Protein AF-A0ABD3V996-F1 (afdb_monomer_lite)

Radius of gyration: 15.32 Å; chains: 1; bounding box: 27×34×38 Å

pLDDT: mean 85.37, std 15.15, range [46.38, 98.19]

InterPro domains:
  IPR046906 Mab-21-like, HhH/H2TH-like domain [PF20266] (15-75)

Organism: Sinanodonta woodiana (NCBI:txid1069815)

Structure (mmCIF, N/CA/C/O backbone):
data_AF-A0ABD3V996-F1
#
_entry.id   AF-A0ABD3V996-F1
#
loop_
_atom_site.group_PDB
_atom_site.id
_atom_site.type_symbol
_atom_site.label_atom_id
_atom_site.label_alt_id
_atom_site.label_comp_id
_atom_site.label_asym_id
_atom_site.label_entity_id
_atom_site.label_seq_id
_atom_site.pdbx_PDB_ins_code
_atom_site.Cartn_x
_atom_site.Cartn_y
_atom_site.Cartn_z
_atom_site.occupancy
_atom_site.B_iso_or_equiv
_atom_site.auth_seq_id
_atom_site.auth_comp_id
_atom_site.auth_asym_id
_atom_site.auth_atom_id
_atom_site.pdbx_PDB_model_num
ATOM 1 N N . MET A 1 1 ? 11.362 -14.646 14.891 1.00 46.38 1 MET A N 1
ATOM 2 C CA . MET A 1 1 ? 11.412 -14.264 13.456 1.00 46.38 1 MET A CA 1
ATOM 3 C C . MET A 1 1 ? 10.457 -15.201 12.724 1.00 46.38 1 MET A C 1
ATOM 5 O O . MET A 1 1 ? 10.649 -16.402 12.857 1.00 46.38 1 MET A O 1
ATOM 9 N N . ILE A 1 2 ? 9.394 -14.714 12.065 1.00 52.94 2 ILE A N 1
ATOM 10 C CA . ILE A 1 2 ? 8.472 -15.606 11.330 1.00 52.94 2 ILE A CA 1
ATOM 11 C C . ILE A 1 2 ? 9.299 -16.323 10.266 1.00 52.94 2 ILE A C 1
ATOM 13 O O . ILE A 1 2 ? 9.938 -15.674 9.439 1.00 52.94 2 ILE A O 1
ATOM 17 N N . ASN A 1 3 ? 9.353 -17.649 10.343 1.00 47.94 3 ASN A N 1
ATOM 18 C CA . ASN A 1 3 ? 10.184 -18.436 9.452 1.00 47.94 3 ASN A CA 1
ATOM 19 C C . ASN A 1 3 ? 9.589 -18.344 8.037 1.00 47.94 3 ASN A C 1
ATOM 21 O O . ASN A 1 3 ? 8.531 -18.915 7.773 1.00 47.94 3 ASN A O 1
ATOM 25 N N . LYS A 1 4 ? 10.239 -17.579 7.145 1.00 54.16 4 LYS A N 1
ATOM 26 C CA . LYS A 1 4 ? 9.783 -17.356 5.759 1.00 54.16 4 LYS A CA 1
ATOM 27 C C . LYS A 1 4 ? 9.571 -18.665 4.987 1.00 54.16 4 LYS A C 1
ATOM 29 O O . LYS A 1 4 ? 8.824 -18.681 4.020 1.00 54.16 4 LYS A O 1
ATOM 34 N N . CYS A 1 5 ? 10.154 -19.774 5.447 1.00 56.50 5 CYS A N 1
ATOM 35 C CA . CYS A 1 5 ? 10.017 -21.100 4.848 1.00 56.50 5 CYS A CA 1
ATOM 36 C C . CYS A 1 5 ? 8.569 -21.613 4.723 1.00 56.50 5 CYS A C 1
ATOM 38 O O . CYS A 1 5 ? 8.341 -22.558 3.977 1.00 56.50 5 CYS A O 1
ATOM 40 N N . PHE A 1 6 ? 7.597 -21.027 5.432 1.00 54.22 6 PHE A N 1
ATOM 41 C CA . PHE A 1 6 ? 6.192 -21.446 5.355 1.00 54.22 6 PHE A CA 1
ATOM 42 C C . PHE A 1 6 ? 5.355 -20.683 4.322 1.00 54.22 6 PHE A C 1
ATOM 44 O O . PHE A 1 6 ? 4.208 -21.059 4.089 1.00 54.22 6 PHE A O 1
ATOM 51 N N . ILE A 1 7 ? 5.887 -19.616 3.720 1.00 64.12 7 ILE A N 1
ATOM 52 C CA . ILE A 1 7 ? 5.139 -18.757 2.800 1.00 64.12 7 ILE A CA 1
ATOM 53 C C . ILE A 1 7 ? 5.975 -18.586 1.538 1.00 64.12 7 ILE A C 1
ATOM 55 O O . ILE A 1 7 ? 7.001 -17.911 1.557 1.00 64.12 7 ILE A O 1
ATOM 59 N N . GLN A 1 8 ? 5.533 -19.201 0.441 1.00 67.56 8 GLN A N 1
ATOM 60 C CA . GLN A 1 8 ? 6.120 -18.925 -0.865 1.00 67.56 8 GLN A CA 1
ATOM 61 C C . GLN A 1 8 ? 5.607 -17.575 -1.377 1.00 67.56 8 GLN A C 1
ATOM 63 O O . GLN A 1 8 ? 4.390 -17.358 -1.393 1.00 67.56 8 GLN A O 1
ATOM 68 N N . PRO A 1 9 ? 6.506 -16.666 -1.777 1.00 72.38 9 PRO A N 1
ATOM 69 C CA . PRO A 1 9 ? 6.103 -15.380 -2.308 1.00 72.38 9 PRO A CA 1
ATOM 70 C C . PRO A 1 9 ? 5.421 -15.549 -3.669 1.00 72.38 9 PRO A C 1
ATOM 72 O O . PRO A 1 9 ? 5.870 -16.311 -4.521 1.00 72.38 9 PRO A O 1
ATOM 75 N N . VAL A 1 10 ? 4.307 -14.839 -3.859 1.00 77.69 10 VAL A N 1
ATOM 76 C CA . VAL A 1 10 ? 3.566 -14.817 -5.136 1.00 77.69 10 VAL A CA 1
ATOM 77 C C . VAL A 1 10 ? 4.258 -13.906 -6.161 1.00 77.69 10 VAL A C 1
ATOM 79 O O . VAL A 1 10 ? 4.123 -14.105 -7.365 1.00 77.69 10 VAL A O 1
ATOM 82 N N . VAL A 1 11 ? 5.001 -12.913 -5.673 1.00 81.75 11 VAL A N 1
ATOM 83 C CA . VAL A 1 11 ? 5.803 -11.940 -6.428 1.00 81.75 11 VAL A CA 1
ATOM 84 C C . VAL A 1 11 ? 7.177 -11.888 -5.769 1.00 81.75 11 VAL A C 1
ATOM 86 O O . VAL A 1 11 ? 7.229 -12.047 -4.553 1.00 81.75 11 VAL A O 1
ATOM 89 N N . ASP A 1 12 ? 8.251 -11.663 -6.530 1.00 80.69 12 ASP A N 1
ATOM 90 C CA . ASP A 1 12 ? 9.626 -11.657 -6.012 1.00 80.69 12 ASP A CA 1
ATOM 91 C C . ASP A 1 12 ? 9.786 -10.881 -4.689 1.00 80.69 12 ASP A C 1
ATOM 93 O O . ASP A 1 12 ? 9.233 -9.794 -4.482 1.00 80.69 12 ASP A O 1
ATOM 97 N N . ASP A 1 13 ? 10.568 -11.474 -3.782 1.00 72.00 13 ASP A N 1
ATOM 98 C CA . ASP A 1 13 ? 10.735 -11.063 -2.379 1.00 72.00 13 ASP A CA 1
ATOM 99 C C . ASP A 1 13 ? 11.350 -9.654 -2.206 1.00 72.00 13 ASP A C 1
ATOM 101 O O . ASP A 1 13 ? 11.388 -9.125 -1.091 1.00 72.00 13 ASP A O 1
ATOM 105 N N . ASP A 1 14 ? 11.860 -9.049 -3.282 1.00 81.06 14 ASP A N 1
ATOM 106 C CA . ASP A 1 14 ? 12.544 -7.753 -3.313 1.00 81.06 14 ASP A CA 1
ATOM 107 C C . ASP A 1 14 ? 11.691 -6.599 -3.878 1.00 81.06 14 ASP A C 1
ATOM 109 O O . ASP A 1 14 ? 12.089 -5.428 -3.770 1.00 81.06 14 ASP A O 1
ATOM 113 N N . VAL A 1 15 ? 10.502 -6.904 -4.412 1.00 89.25 15 VAL A N 1
ATOM 114 C CA . VAL A 1 15 ? 9.584 -5.916 -4.997 1.00 89.25 15 VAL A CA 1
ATOM 115 C C . VAL A 1 15 ? 8.899 -5.095 -3.909 1.00 89.25 15 VAL A C 1
ATOM 117 O O . VAL A 1 15 ? 8.963 -3.865 -3.916 1.00 89.25 15 VAL A O 1
ATOM 120 N N . LEU A 1 16 ? 8.261 -5.761 -2.940 1.00 91.00 16 LEU A N 1
ATOM 121 C CA . LEU A 1 16 ? 7.628 -5.114 -1.793 1.00 91.00 16 LEU A CA 1
ATOM 122 C C . LEU A 1 16 ? 8.300 -5.533 -0.486 1.00 91.00 16 LEU A C 1
ATOM 124 O O . LEU A 1 16 ? 8.571 -6.702 -0.247 1.00 91.00 16 LEU A O 1
ATOM 128 N N . SER A 1 17 ? 8.499 -4.569 0.411 1.00 90.06 17 SER A N 1
ATOM 129 C CA . SER A 1 17 ? 9.002 -4.812 1.759 1.00 90.06 17 SER A CA 1
ATOM 130 C C . SER A 1 17 ? 8.053 -4.255 2.818 1.00 90.06 17 SER A C 1
ATOM 132 O O . SER A 1 17 ? 7.162 -3.450 2.535 1.00 90.06 17 SER A O 1
ATOM 134 N N . SER A 1 18 ? 8.303 -4.619 4.078 1.00 90.00 18 SER A N 1
ATOM 135 C CA . SER A 1 18 ? 7.602 -4.036 5.228 1.00 90.00 18 SER A CA 1
ATOM 136 C C . SER A 1 18 ? 7.771 -2.516 5.326 1.00 90.00 18 SER A C 1
ATOM 138 O O . SER A 1 18 ? 6.950 -1.856 5.961 1.00 90.00 18 SER A O 1
ATOM 140 N N . TYR A 1 19 ? 8.800 -1.946 4.689 1.00 94.44 19 TYR A N 1
ATOM 141 C CA . TYR A 1 19 ? 9.010 -0.506 4.662 1.00 94.44 19 TYR A CA 1
ATOM 142 C C . TYR A 1 19 ? 7.906 0.220 3.884 1.00 94.44 19 TYR A C 1
ATOM 144 O O . TYR A 1 19 ? 7.407 1.220 4.380 1.00 94.44 19 TYR A O 1
ATOM 152 N N . HIS A 1 20 ? 7.414 -0.324 2.762 1.00 95.19 20 HIS A N 1
ATOM 153 C CA . HIS A 1 20 ? 6.305 0.291 2.015 1.00 95.19 20 HIS A CA 1
ATOM 154 C C . HIS A 1 20 ? 5.020 0.375 2.852 1.00 95.19 20 HIS A C 1
ATOM 156 O O . HIS A 1 20 ? 4.322 1.387 2.826 1.00 95.19 20 HIS A O 1
ATOM 162 N N . CYS A 1 21 ? 4.738 -0.656 3.656 1.00 94.56 21 CYS A N 1
ATOM 163 C CA . CYS A 1 21 ? 3.607 -0.640 4.583 1.00 94.56 21 CYS A CA 1
ATOM 164 C C . CYS A 1 21 ? 3.788 0.422 5.678 1.00 94.56 21 CYS A C 1
ATOM 166 O O . CYS A 1 21 ? 2.841 1.141 5.990 1.00 94.56 21 CYS A O 1
ATOM 168 N N . LYS A 1 22 ? 5.002 0.557 6.234 1.00 95.62 22 LYS A N 1
ATOM 169 C CA . LYS A 1 22 ? 5.318 1.616 7.210 1.00 95.62 22 LYS A CA 1
ATOM 170 C C . LYS A 1 22 ? 5.134 3.005 6.603 1.00 95.62 22 LYS A C 1
ATOM 172 O O . LYS A 1 22 ? 4.510 3.847 7.234 1.00 95.62 22 LYS A O 1
ATOM 177 N N . THR A 1 23 ? 5.606 3.218 5.377 1.00 97.69 23 THR A N 1
ATOM 178 C CA . THR A 1 23 ? 5.416 4.470 4.638 1.00 97.69 23 THR A CA 1
ATOM 179 C C . THR A 1 23 ? 3.928 4.781 4.468 1.00 97.69 23 THR A C 1
ATOM 181 O O . THR A 1 23 ? 3.508 5.879 4.815 1.00 97.69 23 THR A O 1
ATOM 184 N N . CYS A 1 24 ? 3.098 3.817 4.043 1.00 97.94 24 CYS A N 1
ATOM 185 C CA . CYS A 1 24 ? 1.645 4.023 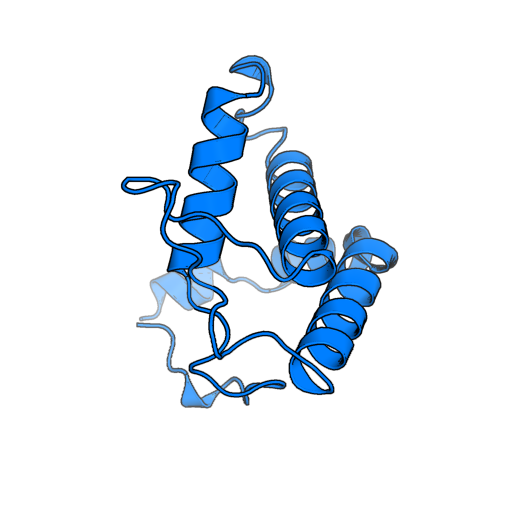3.956 1.00 97.94 24 CYS A CA 1
ATOM 186 C C . CYS A 1 24 ? 1.047 4.468 5.299 1.00 97.94 24 CYS A C 1
ATOM 188 O O . CYS A 1 24 ? 0.251 5.405 5.341 1.00 97.94 24 CYS A O 1
ATOM 190 N N . MET A 1 25 ? 1.444 3.816 6.398 1.00 96.88 25 MET A N 1
ATOM 191 C CA . MET A 1 25 ? 0.986 4.186 7.737 1.00 96.88 25 MET A CA 1
ATOM 192 C C . MET A 1 25 ? 1.414 5.603 8.114 1.00 96.88 25 MET A C 1
ATOM 194 O O . MET A 1 25 ? 0.571 6.363 8.573 1.00 96.88 25 MET A O 1
ATOM 198 N N . PHE A 1 26 ? 2.679 5.976 7.905 1.00 97.38 26 PHE A N 1
ATOM 199 C CA . PHE A 1 26 ? 3.158 7.321 8.226 1.00 97.38 26 PHE A CA 1
ATOM 200 C C . PHE A 1 26 ? 2.380 8.399 7.467 1.00 97.38 26 PHE A C 1
ATOM 202 O O . PHE A 1 26 ? 1.842 9.310 8.093 1.00 97.38 26 PHE A O 1
ATOM 209 N N . TYR A 1 27 ? 2.210 8.234 6.151 1.00 97.88 27 TYR A N 1
ATOM 210 C CA . TYR A 1 27 ? 1.418 9.162 5.343 1.00 97.88 27 TYR A CA 1
ATOM 211 C C . TYR A 1 27 ? -0.026 9.268 5.839 1.00 97.88 27 TYR A C 1
ATOM 213 O O . TYR A 1 27 ? -0.559 10.368 5.965 1.00 97.88 27 TYR A O 1
ATOM 221 N N . LEU A 1 28 ? -0.688 8.148 6.134 1.00 98.12 28 LEU A N 1
ATOM 222 C CA . LEU A 1 28 ? -2.088 8.193 6.556 1.00 98.12 28 LEU A CA 1
ATOM 223 C C . LEU A 1 28 ? -2.253 8.742 7.975 1.00 98.12 28 LEU A C 1
ATOM 225 O O . LEU A 1 28 ? -3.216 9.465 8.207 1.00 98.12 28 LEU A O 1
ATOM 229 N N . ILE A 1 29 ? -1.344 8.442 8.906 1.00 97.06 29 ILE A N 1
ATOM 230 C CA . ILE A 1 29 ? -1.394 8.952 10.286 1.00 97.06 29 ILE A CA 1
ATOM 231 C C . ILE A 1 29 ? -1.352 10.481 10.305 1.00 97.06 29 ILE A C 1
ATOM 233 O O . ILE A 1 29 ? -2.099 11.098 11.057 1.00 97.06 29 ILE A O 1
ATOM 237 N N . GLU A 1 30 ? -0.530 11.095 9.457 1.00 96.50 30 GLU A N 1
ATOM 238 C CA . GLU A 1 30 ? -0.436 12.557 9.370 1.00 96.50 30 GLU A CA 1
ATOM 239 C C . GLU A 1 30 ? -1.633 13.203 8.665 1.00 96.50 30 GLU A C 1
ATOM 241 O O . GLU A 1 30 ? -1.994 14.338 8.964 1.00 96.50 30 GLU A O 1
ATOM 246 N N . ASN A 1 31 ? -2.255 12.485 7.726 1.00 96.38 31 ASN A N 1
ATOM 247 C CA . ASN A 1 31 ? -3.290 13.029 6.843 1.00 96.38 31 ASN A CA 1
ATOM 248 C C . ASN A 1 31 ? -4.718 12.612 7.227 1.00 96.38 31 ASN A C 1
ATOM 250 O O . ASN A 1 31 ? -5.665 12.890 6.490 1.00 96.38 31 ASN A O 1
ATOM 254 N N . THR A 1 32 ? -4.905 11.941 8.364 1.00 97.00 32 THR A N 1
ATOM 255 C CA . THR A 1 32 ? -6.229 11.537 8.855 1.00 97.00 32 THR A CA 1
ATOM 256 C C . THR A 1 32 ? -6.414 11.916 10.326 1.00 97.00 32 THR A C 1
ATOM 258 O O . THR A 1 32 ? -5.435 12.069 11.055 1.00 97.00 32 THR A O 1
ATOM 261 N N . PRO A 1 33 ? -7.662 12.096 10.799 1.00 97.38 33 PRO A N 1
ATOM 262 C CA . PRO A 1 33 ? -7.914 12.431 12.197 1.00 97.38 33 PRO A CA 1
ATOM 263 C C . PRO A 1 33 ? -7.346 11.379 13.158 1.00 97.38 33 PRO A C 1
ATOM 265 O O . PRO A 1 33 ? -7.455 10.180 12.915 1.00 97.38 33 PRO A O 1
ATOM 268 N N . THR A 1 34 ? -6.832 11.805 14.312 1.00 94.56 34 THR A N 1
ATOM 269 C CA . THR A 1 34 ? -6.325 10.896 15.361 1.00 94.56 34 THR A CA 1
ATOM 270 C C . THR A 1 34 ? -7.390 9.938 15.903 1.00 94.56 34 THR A C 1
ATOM 272 O O . THR A 1 34 ? -7.069 8.830 16.333 1.00 94.56 34 THR A O 1
ATOM 275 N N . SER A 1 35 ? -8.669 10.321 15.832 1.00 95.94 35 SER A N 1
ATOM 276 C CA . SER A 1 35 ? -9.805 9.448 16.151 1.00 95.94 35 SER A CA 1
ATOM 277 C C . SER A 1 35 ? -9.916 8.238 15.219 1.00 95.94 35 SER A C 1
ATOM 279 O O . SER A 1 35 ? -10.535 7.245 15.594 1.00 95.94 35 SER A O 1
ATOM 281 N N . MET A 1 36 ? -9.295 8.281 14.035 1.00 95.44 36 MET A N 1
ATOM 282 C CA . MET A 1 36 ? -9.220 7.136 13.131 1.00 95.44 36 MET A CA 1
ATOM 283 C C . MET A 1 36 ? -8.334 6.030 13.710 1.00 95.44 36 MET A C 1
ATOM 285 O O . MET A 1 36 ? -8.692 4.863 13.637 1.00 95.44 36 MET A O 1
ATOM 289 N N . TRP A 1 37 ? -7.220 6.377 14.353 1.00 94.19 37 TRP A N 1
ATOM 290 C CA . TRP A 1 37 ? -6.184 5.434 14.791 1.00 94.19 37 TRP A CA 1
ATOM 291 C C . TRP A 1 37 ? -6.425 4.898 16.202 1.00 94.19 37 TRP A C 1
ATOM 293 O O . TRP A 1 37 ? -5.548 4.942 17.061 1.00 94.19 37 TRP A O 1
ATOM 303 N N . GLN A 1 38 ? -7.637 4.399 16.435 1.00 91.19 38 GLN A N 1
ATOM 304 C CA . GLN A 1 38 ? -8.030 3.731 17.675 1.00 91.19 38 GLN A CA 1
ATOM 305 C C . GLN A 1 38 ? -8.112 2.212 17.462 1.00 91.19 38 GLN A C 1
ATOM 307 O O . GLN A 1 38 ? -8.372 1.777 16.336 1.00 91.19 38 GLN A O 1
ATOM 312 N N . PRO A 1 39 ? -7.925 1.387 18.511 1.00 87.81 39 PRO A N 1
ATOM 313 C CA . PRO A 1 39 ? -7.999 -0.072 18.397 1.00 87.81 39 PRO A CA 1
ATOM 314 C C . PRO A 1 39 ? -9.290 -0.579 17.738 1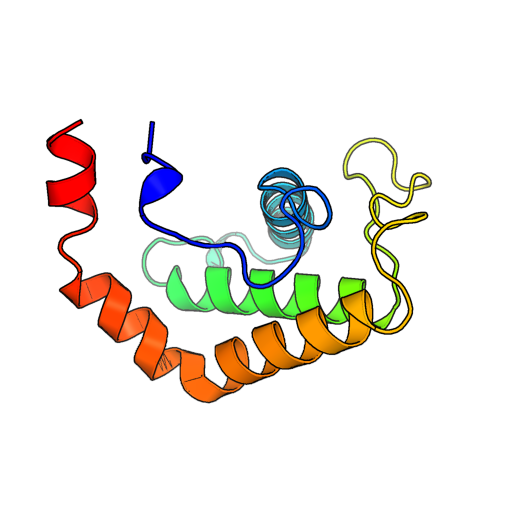.00 87.81 39 PRO A C 1
ATOM 316 O O . PRO A 1 39 ? -9.234 -1.485 16.907 1.00 87.81 39 PRO A O 1
ATOM 319 N N . ASP A 1 40 ? -10.426 0.060 18.029 1.00 87.94 40 ASP A N 1
ATOM 320 C CA . ASP A 1 40 ? -11.741 -0.293 17.471 1.00 87.94 40 ASP A CA 1
ATOM 321 C C . ASP A 1 40 ? -11.810 -0.141 15.942 1.00 87.94 40 ASP A C 1
ATOM 323 O O . ASP A 1 40 ? -12.603 -0.801 15.269 1.00 87.94 40 ASP A O 1
ATOM 327 N N . ASN A 1 41 ? -10.930 0.683 15.376 1.00 89.06 41 ASN A N 1
ATOM 328 C CA . ASN A 1 41 ? -10.873 0.976 13.952 1.00 89.06 41 ASN A CA 1
ATOM 329 C C . ASN A 1 41 ? -9.764 0.204 13.225 1.00 89.06 41 ASN A C 1
ATOM 331 O O . ASN A 1 41 ? -9.512 0.466 12.049 1.00 89.06 41 ASN A O 1
ATOM 335 N N . LEU A 1 42 ? -9.093 -0.757 13.875 1.00 86.94 42 LEU A N 1
ATOM 336 C CA . LEU A 1 42 ? -7.935 -1.468 13.314 1.00 86.94 42 LEU A CA 1
ATOM 337 C C . LEU A 1 42 ? -8.180 -1.985 11.887 1.00 86.94 42 LEU A C 1
ATOM 339 O O . LEU A 1 42 ? -7.354 -1.787 10.998 1.00 86.94 42 LEU A O 1
ATOM 343 N N . VAL A 1 43 ? -9.339 -2.603 11.649 1.00 86.12 43 VAL A N 1
ATOM 344 C CA . VAL A 1 43 ? -9.734 -3.109 10.325 1.00 86.12 43 VAL A CA 1
ATOM 345 C C . VAL A 1 43 ? -9.800 -1.992 9.280 1.00 86.12 43 VAL A C 1
ATOM 347 O O . VAL A 1 43 ? -9.359 -2.176 8.146 1.00 86.12 43 VAL A O 1
ATOM 350 N N . GLN A 1 44 ? -10.334 -0.831 9.652 1.00 89.31 44 GLN A N 1
ATOM 351 C CA . GLN A 1 44 ? -10.452 0.321 8.759 1.00 89.31 44 GLN A CA 1
ATOM 352 C C . GLN A 1 44 ? -9.078 0.947 8.499 1.00 89.31 44 GLN A C 1
ATOM 354 O O . GLN A 1 44 ? -8.779 1.281 7.358 1.00 89.31 44 GLN A O 1
ATOM 359 N N . CYS A 1 45 ? -8.209 1.022 9.510 1.00 92.94 45 CYS A N 1
ATOM 360 C CA . CYS A 1 45 ? -6.825 1.471 9.355 1.00 92.94 45 CYS A CA 1
ATOM 361 C C . CYS A 1 45 ? -6.043 0.582 8.375 1.00 92.94 45 CYS A C 1
ATOM 363 O O . CYS A 1 45 ? -5.336 1.091 7.504 1.00 92.94 45 CYS A O 1
ATOM 365 N N . VAL A 1 46 ? -6.205 -0.744 8.471 1.00 90.62 46 VAL A N 1
ATOM 366 C CA . VAL A 1 46 ? -5.596 -1.697 7.529 1.00 90.62 46 VAL A CA 1
ATOM 367 C C . VAL A 1 46 ? -6.162 -1.513 6.117 1.00 90.62 46 VAL A C 1
ATOM 369 O O . VAL A 1 46 ? -5.389 -1.431 5.165 1.00 90.62 46 VAL A O 1
ATOM 372 N N . ASP A 1 47 ? -7.486 -1.392 5.964 1.00 91.75 47 ASP A N 1
ATOM 373 C CA . ASP A 1 47 ? -8.133 -1.142 4.665 1.00 91.75 47 ASP A CA 1
ATOM 374 C C . ASP A 1 47 ? -7.642 0.172 4.028 1.00 91.75 47 ASP A C 1
ATOM 376 O O . ASP A 1 47 ? -7.326 0.186 2.839 1.00 91.75 47 ASP A O 1
ATOM 380 N N . LEU A 1 48 ? -7.483 1.246 4.811 1.00 95.00 48 LEU A N 1
ATOM 381 C CA . LEU A 1 48 ? -6.921 2.516 4.341 1.00 95.00 48 LEU A CA 1
ATOM 382 C C . LEU A 1 48 ? -5.477 2.359 3.850 1.00 95.00 48 LEU A C 1
ATOM 384 O O . LEU A 1 48 ? -5.157 2.828 2.757 1.00 95.00 48 LEU A O 1
ATOM 388 N N . CYS A 1 49 ? -4.626 1.662 4.610 1.00 96.38 49 CYS A N 1
ATOM 389 C CA . CYS A 1 49 ? -3.240 1.407 4.212 1.00 96.38 49 CYS A CA 1
ATOM 390 C C . CYS A 1 49 ? -3.163 0.607 2.906 1.00 96.38 49 CYS A C 1
ATOM 392 O O . CYS A 1 49 ? -2.413 0.976 2.004 1.00 96.38 49 CYS A O 1
ATOM 394 N N . LEU A 1 50 ? -3.971 -0.451 2.771 1.00 95.06 50 LEU A N 1
ATOM 395 C CA . LEU A 1 50 ? -4.015 -1.271 1.558 1.00 95.06 50 LEU A CA 1
ATOM 396 C C . LEU A 1 50 ? -4.526 -0.483 0.346 1.00 95.06 50 LEU A C 1
ATOM 398 O O . LEU A 1 50 ? -3.991 -0.636 -0.749 1.00 95.06 50 LEU A O 1
ATOM 402 N N . ARG A 1 51 ? -5.524 0.392 0.524 1.00 96.38 51 ARG A N 1
ATOM 403 C CA . ARG A 1 51 ? -6.015 1.269 -0.552 1.00 96.38 51 ARG A CA 1
ATOM 404 C C . ARG A 1 51 ? -4.983 2.303 -0.981 1.00 96.38 51 ARG A C 1
ATOM 406 O O . ARG A 1 51 ? -4.892 2.587 -2.172 1.00 96.38 51 ARG A O 1
ATOM 413 N N . LEU A 1 52 ? -4.234 2.882 -0.042 1.00 98.06 52 LEU A N 1
ATOM 414 C CA . LEU A 1 52 ? -3.155 3.811 -0.382 1.00 98.06 52 LEU A CA 1
ATOM 415 C C . LEU A 1 52 ? -2.053 3.090 -1.163 1.00 98.06 52 LEU A C 1
ATOM 417 O O . LEU A 1 52 ? -1.662 3.560 -2.227 1.00 98.06 52 LEU A O 1
ATOM 421 N N . LEU A 1 53 ? -1.632 1.916 -0.687 1.00 97.69 53 LEU A N 1
ATOM 422 C CA . LEU A 1 53 ? -0.639 1.098 -1.377 1.00 97.69 53 LEU A CA 1
ATOM 423 C C . LEU A 1 53 ? -1.101 0.713 -2.788 1.00 97.69 53 LEU A C 1
ATOM 425 O O . LEU A 1 53 ? -0.322 0.820 -3.729 1.00 97.69 53 LEU A O 1
ATOM 429 N N . TYR A 1 54 ? -2.372 0.329 -2.954 1.00 97.75 54 TYR A N 1
ATOM 430 C CA . TYR A 1 54 ? -2.958 0.059 -4.269 1.00 97.75 54 TYR A CA 1
ATOM 431 C C . TYR A 1 54 ? -2.814 1.264 -5.207 1.00 97.75 54 TYR A C 1
ATOM 433 O O . TYR A 1 54 ? -2.331 1.105 -6.322 1.00 97.75 54 TYR A O 1
ATOM 441 N N . LYS A 1 55 ? -3.170 2.473 -4.749 1.00 98.19 55 LYS A N 1
ATOM 442 C CA . LYS A 1 55 ? -3.044 3.699 -5.556 1.00 98.19 55 LYS A CA 1
ATOM 443 C C . LYS A 1 55 ? -1.598 3.980 -5.962 1.00 98.19 55 LYS A C 1
ATOM 445 O O . LYS A 1 55 ? -1.349 4.342 -7.104 1.00 98.19 55 LYS A O 1
ATOM 450 N N . TRP A 1 56 ? -0.652 3.795 -5.045 1.00 98.19 56 TRP A N 1
ATOM 451 C CA . TRP A 1 56 ? 0.772 3.969 -5.336 1.00 98.19 56 TRP A CA 1
ATOM 452 C C . TRP A 1 56 ? 1.295 2.944 -6.339 1.00 98.19 56 TRP A C 1
ATOM 454 O O . TRP A 1 56 ? 2.102 3.285 -7.200 1.00 98.19 56 TRP A O 1
ATOM 464 N N . ILE A 1 57 ? 0.829 1.695 -6.259 1.00 97.69 57 ILE A N 1
ATOM 465 C CA . ILE A 1 57 ? 1.179 0.656 -7.235 1.00 97.69 57 ILE A CA 1
ATOM 466 C C . ILE A 1 57 ? 0.564 0.998 -8.593 1.00 97.69 57 ILE A C 1
ATOM 468 O O . ILE A 1 57 ? 1.245 0.884 -9.604 1.00 97.69 57 ILE A O 1
ATOM 472 N N . GLU A 1 58 ? -0.684 1.465 -8.630 1.00 97.81 58 GLU A N 1
ATOM 473 C CA . GLU A 1 58 ? -1.375 1.869 -9.861 1.00 97.81 58 GLU A CA 1
ATOM 474 C C . GLU A 1 58 ? -0.635 3.005 -10.576 1.00 97.81 58 GLU A C 1
ATOM 476 O O . GLU A 1 58 ? -0.427 2.935 -11.786 1.00 97.81 58 GLU A O 1
ATOM 481 N N . SER A 1 59 ? -0.149 4.003 -9.834 1.00 97.31 59 SER A N 1
ATOM 482 C CA . SER A 1 59 ? 0.659 5.090 -10.394 1.00 97.31 59 SER A CA 1
ATOM 483 C C . SER A 1 59 ? 2.147 4.760 -10.551 1.00 97.31 59 SER A C 1
ATOM 485 O O . SER A 1 59 ? 2.881 5.607 -11.047 1.00 97.31 59 SER A O 1
ATOM 487 N N . ALA A 1 60 ? 2.604 3.582 -10.108 1.00 96.88 60 ALA A N 1
ATOM 488 C CA . ALA A 1 60 ? 4.020 3.207 -9.984 1.00 96.88 60 ALA A CA 1
ATOM 489 C C . ALA A 1 60 ? 4.876 4.230 -9.200 1.00 96.88 60 ALA A C 1
ATOM 491 O O . ALA A 1 60 ? 6.075 4.377 -9.440 1.00 96.88 60 ALA A O 1
ATOM 492 N N . ILE A 1 61 ? 4.261 4.936 -8.244 1.00 96.94 61 ILE A N 1
ATOM 493 C CA . ILE A 1 61 ? 4.899 5.988 -7.442 1.00 96.94 61 ILE A CA 1
ATOM 494 C C . ILE A 1 61 ? 4.637 5.709 -5.966 1.00 96.94 61 ILE A C 1
ATOM 496 O O . ILE A 1 61 ? 3.504 5.814 -5.503 1.00 96.94 61 ILE A O 1
ATOM 500 N N . CYS A 1 62 ? 5.698 5.400 -5.226 1.00 97.44 62 CYS A N 1
ATOM 501 C CA . CYS A 1 62 ? 5.706 5.246 -3.777 1.00 97.44 62 CYS A CA 1
ATOM 502 C C . CYS A 1 62 ? 6.780 6.175 -3.200 1.00 97.44 62 CYS A C 1
ATOM 504 O O . CYS A 1 62 ? 7.961 5.822 -3.227 1.00 97.44 62 CYS A O 1
ATOM 506 N N . PRO A 1 63 ? 6.406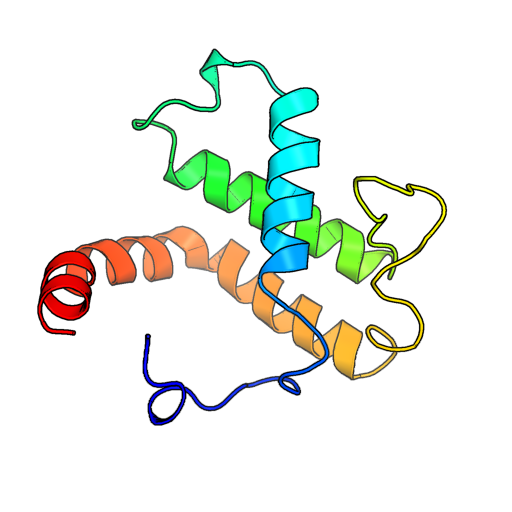 7.366 -2.711 1.00 97.12 63 PRO A N 1
ATOM 507 C CA . PRO A 1 63 ? 7.381 8.324 -2.212 1.00 97.12 63 PRO A CA 1
ATOM 508 C C . PRO A 1 63 ? 8.036 7.803 -0.931 1.00 97.12 63 PRO A C 1
ATOM 510 O O . PRO A 1 63 ? 7.370 7.245 -0.052 1.00 97.12 63 PRO A O 1
ATOM 513 N N . ASN A 1 64 ? 9.348 7.985 -0.799 1.00 96.81 64 ASN A N 1
ATOM 514 C CA . ASN A 1 64 ? 10.012 7.763 0.476 1.00 96.81 64 ASN A CA 1
ATOM 515 C C . ASN A 1 64 ? 9.507 8.787 1.502 1.00 96.81 64 ASN A C 1
ATOM 517 O O . ASN A 1 64 ? 9.398 9.974 1.219 1.00 96.81 64 ASN A O 1
ATOM 521 N N . TYR A 1 65 ? 9.217 8.331 2.720 1.00 96.12 65 TYR A N 1
ATOM 522 C CA . TYR A 1 65 ? 8.647 9.201 3.748 1.00 96.12 65 TYR A CA 1
ATOM 523 C C . TYR A 1 65 ? 9.602 10.317 4.211 1.00 96.12 65 TYR A C 1
ATOM 525 O O . TYR A 1 65 ? 9.151 11.412 4.524 1.00 96.12 65 TYR A O 1
ATOM 533 N N . PHE A 1 66 ? 10.915 10.067 4.239 1.00 96.06 66 PHE A N 1
ATOM 534 C CA . PHE A 1 66 ? 11.909 11.072 4.638 1.00 96.06 66 PHE A CA 1
ATOM 535 C C . PHE A 1 66 ? 12.450 11.888 3.459 1.00 96.06 66 PHE A C 1
ATOM 537 O O . PHE A 1 66 ? 12.945 12.992 3.674 1.00 96.06 66 PHE A O 1
ATOM 544 N N . ILE A 1 67 ? 12.385 11.345 2.240 1.00 96.56 67 ILE A N 1
ATOM 545 C CA . ILE A 1 67 ? 12.880 11.981 1.010 1.00 96.56 67 ILE A CA 1
ATOM 546 C C . ILE A 1 67 ? 11.786 11.857 -0.066 1.00 96.56 67 ILE A C 1
ATOM 548 O O . ILE A 1 67 ? 11.849 10.943 -0.886 1.00 96.56 67 ILE A O 1
ATOM 552 N N . PRO A 1 68 ? 10.740 12.704 -0.046 1.00 93.38 68 PRO A N 1
ATOM 553 C CA . PRO A 1 68 ? 9.549 12.533 -0.888 1.00 93.38 68 PRO A CA 1
ATOM 554 C C . PRO A 1 68 ? 9.815 12.483 -2.397 1.00 93.38 68 PRO A C 1
ATOM 556 O O . PRO A 1 68 ? 8.997 11.946 -3.142 1.00 93.38 68 PRO A O 1
ATOM 559 N N . GLU A 1 69 ? 10.941 13.038 -2.845 1.00 95.00 69 GLU A N 1
ATOM 560 C CA . GLU A 1 69 ? 11.398 13.019 -4.234 1.00 95.00 69 GLU A CA 1
ATOM 561 C C . GLU A 1 69 ? 11.884 11.633 -4.689 1.00 95.00 69 GLU A C 1
ATOM 563 O O . GLU A 1 69 ? 11.876 11.346 -5.884 1.00 95.00 69 GLU A O 1
ATOM 568 N N . GLU A 1 70 ? 12.284 10.764 -3.756 1.00 96.38 70 GLU A N 1
ATOM 569 C CA . GLU A 1 70 ? 12.763 9.415 -4.052 1.00 96.38 70 GLU A CA 1
ATOM 570 C C . GLU A 1 70 ? 11.592 8.438 -4.182 1.00 96.38 70 GLU A C 1
ATOM 572 O O . GLU A 1 70 ? 10.881 8.143 -3.212 1.00 96.38 70 GLU A O 1
ATOM 577 N N . ASN A 1 71 ? 11.411 7.886 -5.383 1.00 96.88 71 ASN A N 1
ATOM 578 C CA . ASN A 1 71 ? 10.399 6.874 -5.649 1.00 96.88 71 ASN A CA 1
ATOM 579 C C . ASN A 1 71 ? 10.922 5.471 -5.311 1.00 96.88 71 ASN A C 1
ATOM 581 O O . ASN A 1 71 ? 11.728 4.880 -6.025 1.00 96.88 71 ASN A O 1
ATOM 585 N N . MET A 1 72 ? 10.390 4.867 -4.252 1.00 95.94 72 MET A N 1
ATOM 586 C CA . MET A 1 72 ? 10.795 3.532 -3.800 1.00 95.94 72 MET A CA 1
ATOM 587 C C . MET A 1 72 ? 10.386 2.395 -4.748 1.00 95.94 72 MET A C 1
ATOM 589 O O . MET A 1 72 ? 10.829 1.258 -4.568 1.00 95.94 72 MET A O 1
ATOM 593 N N . PHE A 1 73 ? 9.537 2.680 -5.736 1.00 96.56 73 PHE A N 1
ATOM 594 C CA . PHE A 1 73 ? 9.100 1.726 -6.757 1.00 96.56 73 PHE A CA 1
ATOM 595 C C . PHE A 1 73 ? 9.951 1.733 -8.028 1.00 96.56 73 PHE A C 1
ATOM 597 O O . PHE A 1 73 ? 9.760 0.853 -8.877 1.00 96.56 73 PHE A O 1
ATOM 604 N N . ASP A 1 74 ? 10.907 2.657 -8.141 1.00 93.44 74 ASP A N 1
ATOM 605 C CA . ASP A 1 74 ? 11.785 2.755 -9.302 1.00 93.44 74 ASP A CA 1
ATOM 606 C C . ASP A 1 74 ? 12.472 1.419 -9.597 1.00 93.44 74 ASP A C 1
ATOM 608 O O . ASP A 1 74 ? 12.996 0.738 -8.712 1.00 93.44 74 ASP A O 1
ATOM 612 N N . CYS A 1 75 ? 12.430 1.027 -10.873 1.00 91.00 75 CYS A N 1
ATOM 613 C CA . CYS A 1 75 ? 12.988 -0.224 -11.393 1.00 91.00 75 CYS A CA 1
ATOM 614 C C . CYS A 1 75 ? 12.436 -1.518 -10.758 1.00 91.00 75 CYS A C 1
ATOM 616 O O . CYS A 1 75 ? 12.987 -2.585 -11.027 1.00 91.00 75 CYS A O 1
ATOM 618 N N . LYS A 1 76 ? 11.362 -1.462 -9.954 1.00 92.69 76 LYS A N 1
ATOM 619 C CA . LYS A 1 76 ? 10.783 -2.631 -9.259 1.00 92.69 76 LYS A CA 1
ATOM 620 C C . LYS A 1 76 ? 9.321 -2.888 -9.596 1.00 92.69 76 LYS A C 1
ATOM 622 O O . LYS A 1 76 ? 8.933 -4.035 -9.791 1.00 92.69 76 LYS A O 1
ATOM 627 N N . VAL A 1 77 ? 8.503 -1.838 -9.663 1.00 94.25 77 VAL A N 1
ATOM 628 C CA . VAL A 1 77 ? 7.055 -1.960 -9.891 1.00 94.25 77 VAL A CA 1
ATOM 629 C C . VAL A 1 77 ? 6.713 -1.417 -11.273 1.00 94.25 77 VAL A C 1
ATOM 631 O O . VAL A 1 77 ? 6.456 -0.231 -11.446 1.00 94.25 77 VAL A O 1
ATOM 634 N N . TYR A 1 78 ? 6.735 -2.296 -12.273 1.00 93.81 78 TYR A N 1
ATOM 635 C CA . TYR A 1 78 ? 6.372 -1.977 -13.656 1.00 93.81 78 TYR A CA 1
ATOM 636 C C . TYR A 1 78 ? 5.891 -3.232 -14.398 1.00 93.81 78 TYR A C 1
ATOM 638 O O . TYR A 1 78 ? 6.141 -4.364 -13.972 1.00 93.81 78 TYR A O 1
ATOM 646 N N . GLY A 1 79 ? 5.193 -3.038 -15.520 1.00 94.06 79 GLY A N 1
ATOM 647 C CA . GLY A 1 79 ? 4.799 -4.118 -16.428 1.00 94.06 79 GLY A CA 1
ATOM 648 C C . GLY A 1 79 ? 4.032 -5.248 -15.733 1.00 94.06 79 GLY A C 1
ATOM 649 O O . GLY A 1 79 ? 3.047 -5.014 -15.036 1.00 94.06 79 GLY A O 1
ATOM 650 N N . HIS A 1 80 ? 4.492 -6.488 -15.924 1.00 93.19 80 HIS A N 1
ATOM 651 C CA . HIS A 1 80 ? 3.833 -7.676 -15.372 1.00 93.19 80 HIS A CA 1
ATOM 652 C C . HIS A 1 80 ? 3.789 -7.679 -13.837 1.00 93.19 80 HIS A C 1
ATOM 654 O O . HIS A 1 80 ? 2.759 -8.017 -13.260 1.00 93.19 80 HIS A O 1
ATOM 660 N N . VAL A 1 81 ? 4.870 -7.252 -13.175 1.00 93.31 81 VAL A N 1
ATOM 661 C CA . VAL A 1 81 ? 4.953 -7.209 -11.705 1.00 93.31 81 VAL A CA 1
ATOM 662 C C . VAL A 1 81 ? 3.905 -6.255 -11.134 1.00 93.31 81 VAL A C 1
ATOM 664 O O . VAL A 1 81 ? 3.200 -6.597 -10.187 1.00 93.31 81 VAL A O 1
ATOM 667 N N . GLN A 1 82 ? 3.752 -5.079 -11.746 1.00 95.62 82 GLN A N 1
ATOM 668 C CA . GLN A 1 82 ? 2.732 -4.106 -11.353 1.00 95.62 82 GLN A CA 1
ATOM 669 C C . GLN A 1 82 ? 1.318 -4.687 -11.500 1.00 95.62 82 GLN A C 1
ATOM 671 O O . GLN A 1 82 ? 0.525 -4.590 -10.567 1.00 95.62 82 GLN A O 1
ATOM 676 N N . GLY A 1 83 ? 1.025 -5.344 -12.627 1.00 95.56 83 GLY A N 1
ATOM 677 C CA . GLY A 1 83 ? -0.262 -6.008 -12.857 1.00 95.56 83 GLY A CA 1
ATOM 678 C C . GLY A 1 83 ? -0.570 -7.082 -11.812 1.00 95.56 83 GLY A C 1
ATOM 679 O O . GLY A 1 83 ? -1.629 -7.050 -11.192 1.00 95.56 83 GLY A O 1
ATOM 680 N N . GLN A 1 84 ? 0.387 -7.971 -11.530 1.00 94.56 84 GLN A N 1
ATOM 681 C CA . GLN A 1 84 ? 0.224 -9.009 -10.506 1.00 94.56 84 GLN A CA 1
ATOM 682 C C . GLN A 1 84 ? -0.049 -8.422 -9.119 1.00 94.56 84 GLN A C 1
ATOM 684 O O . GLN A 1 84 ? -0.909 -8.919 -8.393 1.00 94.56 84 GLN A O 1
ATOM 689 N N . LEU A 1 85 ? 0.661 -7.357 -8.740 1.00 94.88 85 LEU A N 1
ATOM 690 C CA . LEU A 1 85 ? 0.429 -6.689 -7.465 1.00 94.88 85 LEU A CA 1
ATOM 691 C C . LEU A 1 85 ? -0.971 -6.064 -7.394 1.00 94.88 85 LEU A C 1
ATOM 693 O O . LEU A 1 85 ? -1.644 -6.213 -6.374 1.00 94.88 85 LEU A O 1
ATOM 697 N N . LEU A 1 86 ? -1.431 -5.408 -8.464 1.00 96.50 86 LEU A N 1
ATOM 698 C CA . LEU A 1 86 ? -2.784 -4.846 -8.535 1.00 96.50 86 LEU A CA 1
ATOM 699 C C . LEU A 1 86 ? -3.855 -5.936 -8.442 1.00 96.50 86 LEU A C 1
ATOM 701 O O . LEU A 1 86 ? -4.833 -5.767 -7.710 1.00 96.50 86 LEU A O 1
ATOM 705 N N . ASP A 1 87 ? -3.655 -7.077 -9.097 1.00 94.94 87 ASP A N 1
ATOM 706 C CA . ASP A 1 87 ? -4.563 -8.222 -9.010 1.00 94.94 87 ASP A CA 1
ATOM 707 C C . ASP A 1 87 ? -4.607 -8.800 -7.589 1.00 94.94 87 ASP A C 1
ATOM 709 O O . ASP A 1 87 ? -5.682 -9.074 -7.052 1.00 94.94 87 ASP A O 1
ATOM 713 N N . ILE A 1 88 ? -3.458 -8.944 -6.926 1.00 91.69 88 ILE A N 1
ATOM 714 C CA . ILE A 1 88 ? -3.396 -9.432 -5.541 1.00 91.69 88 ILE A CA 1
ATOM 715 C C . ILE A 1 88 ? -4.101 -8.453 -4.595 1.00 91.69 88 ILE A C 1
ATOM 717 O O . ILE A 1 88 ? -4.968 -8.862 -3.818 1.00 91.69 88 ILE A O 1
ATOM 721 N N . LEU A 1 89 ? -3.765 -7.160 -4.656 1.00 92.94 89 LEU A N 1
ATOM 722 C CA . LEU A 1 89 ? -4.349 -6.161 -3.759 1.00 92.94 89 LEU A CA 1
ATOM 723 C C . LEU A 1 89 ? -5.842 -5.941 -4.029 1.00 92.94 89 LEU A C 1
ATOM 725 O O . LEU A 1 89 ? -6.604 -5.786 -3.075 1.00 92.94 89 LEU A O 1
ATOM 729 N N . SER A 1 90 ? -6.285 -5.958 -5.287 1.00 94.31 90 SER A N 1
ATOM 730 C CA . SER A 1 90 ? -7.708 -5.830 -5.622 1.00 94.31 90 SER A CA 1
ATOM 731 C C . SER A 1 90 ? -8.515 -7.004 -5.067 1.00 94.31 90 SER A C 1
ATOM 733 O O . SER A 1 90 ? -9.538 -6.786 -4.414 1.00 94.31 90 SER A O 1
ATOM 735 N N . ASN A 1 91 ? -8.021 -8.237 -5.207 1.00 91.62 91 ASN A N 1
ATOM 736 C CA . ASN A 1 91 ? -8.647 -9.418 -4.612 1.00 91.62 91 ASN A CA 1
ATOM 737 C C . ASN A 1 91 ? -8.695 -9.342 -3.077 1.00 91.62 91 ASN A C 1
ATOM 739 O O . ASN A 1 91 ? -9.737 -9.634 -2.481 1.00 91.62 91 ASN A O 1
ATOM 743 N N . LEU A 1 92 ? -7.608 -8.899 -2.433 1.00 88.94 92 LEU A N 1
ATOM 744 C CA . LEU A 1 92 ? -7.564 -8.677 -0.983 1.00 88.94 92 LEU A CA 1
ATOM 745 C C . LEU A 1 92 ? -8.597 -7.636 -0.532 1.00 88.94 92 LEU A C 1
ATOM 747 O O . LEU A 1 92 ? -9.304 -7.861 0.449 1.00 88.94 92 LEU A O 1
ATOM 751 N N . LEU A 1 93 ? -8.721 -6.519 -1.253 1.00 90.19 93 LEU A N 1
ATOM 752 C CA . LEU A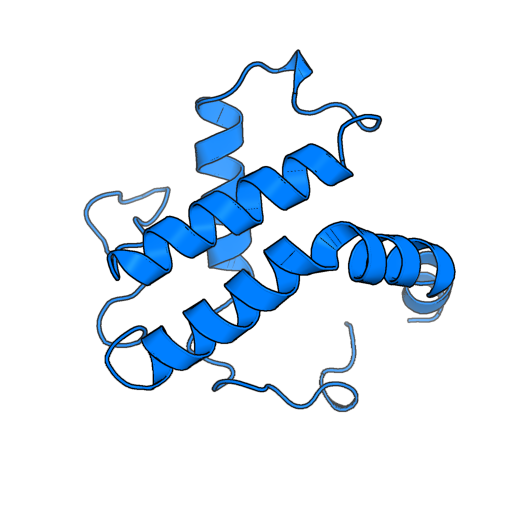 1 93 ? -9.671 -5.448 -0.937 1.00 90.19 93 LEU A CA 1
ATOM 753 C C . LEU A 1 93 ? -11.130 -5.869 -1.169 1.00 90.19 93 LEU A C 1
ATOM 755 O O . LEU A 1 93 ? -12.000 -5.498 -0.375 1.00 90.19 93 LEU A O 1
ATOM 759 N N . LEU A 1 94 ? -11.407 -6.654 -2.215 1.00 8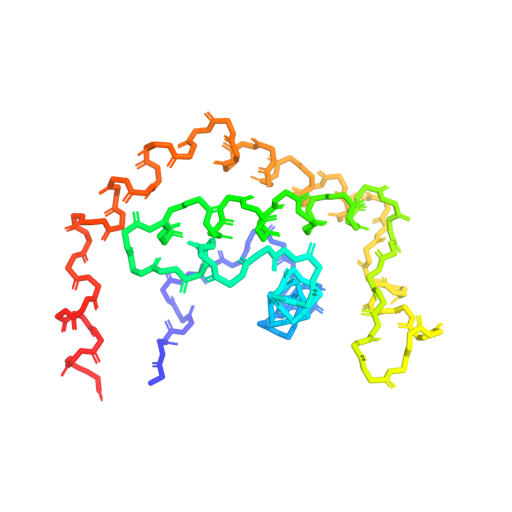9.56 94 LEU A N 1
ATOM 760 C CA . LEU A 1 94 ? -12.744 -7.176 -2.521 1.00 89.56 94 LEU A CA 1
ATOM 761 C C . LEU A 1 94 ? -13.193 -8.235 -1.509 1.00 89.56 94 LEU A C 1
ATOM 763 O O . LEU A 1 94 ? -14.345 -8.234 -1.082 1.00 89.56 94 LEU A O 1
ATOM 767 N N . GLN A 1 95 ? -12.284 -9.116 -1.085 1.00 85.88 95 GLN A N 1
ATOM 768 C CA . GLN A 1 95 ? -12.580 -10.193 -0.135 1.00 85.88 95 GLN A CA 1
ATOM 769 C C . GLN A 1 95 ? -12.117 -9.877 1.296 1.00 85.88 95 GLN A C 1
ATOM 771 O O . GLN A 1 95 ? -11.957 -10.789 2.110 1.00 85.88 95 GLN A O 1
ATOM 776 N N . LYS A 1 96 ? -11.929 -8.596 1.640 1.00 79.44 96 LYS A N 1
ATOM 777 C CA . LYS A 1 96 ? -11.337 -8.163 2.918 1.00 79.44 96 LYS A CA 1
ATOM 778 C C . LYS A 1 96 ? -11.974 -8.797 4.153 1.00 79.44 96 LYS A C 1
ATOM 780 O O . LYS A 1 96 ? -11.258 -9.229 5.048 1.00 79.44 96 LYS A O 1
ATOM 785 N N . CYS A 1 97 ? -13.302 -8.940 4.183 1.00 74.94 97 CYS A N 1
ATOM 786 C CA . CYS A 1 97 ? -14.003 -9.569 5.305 1.00 74.94 97 CYS A CA 1
ATOM 787 C C . CYS A 1 97 ? -13.557 -11.023 5.517 1.00 74.94 97 CYS A C 1
ATOM 789 O O . CYS A 1 97 ? -13.360 -11.441 6.651 1.00 74.94 97 CYS A O 1
ATOM 791 N N . ARG A 1 98 ? -13.345 -11.782 4.436 1.00 77.56 98 ARG A N 1
ATOM 792 C CA . ARG A 1 98 ? -12.910 -13.182 4.502 1.00 77.56 98 ARG A CA 1
ATOM 793 C C . ARG A 1 98 ? -11.499 -13.300 5.072 1.00 77.56 98 ARG A C 1
ATOM 795 O O . ARG A 1 98 ? -11.270 -14.122 5.953 1.00 77.56 98 ARG A O 1
ATOM 802 N N . TYR A 1 99 ? -10.571 -12.474 4.592 1.00 72.69 99 TYR A N 1
ATOM 803 C CA . TYR A 1 99 ? -9.178 -12.509 5.043 1.00 72.69 99 TYR A CA 1
ATOM 804 C C . TYR A 1 99 ? -9.021 -12.015 6.484 1.00 72.69 99 TYR A C 1
ATOM 806 O O . TYR A 1 99 ? -8.309 -12.633 7.270 1.00 72.69 99 TYR A O 1
ATOM 814 N N . LEU A 1 100 ? -9.731 -10.948 6.861 1.00 69.19 100 LEU A N 1
ATOM 815 C CA . LEU A 1 100 ? -9.679 -10.401 8.218 1.00 69.19 100 LEU A CA 1
ATOM 816 C C . LEU A 1 100 ? -10.320 -11.337 9.252 1.00 69.19 100 LEU A C 1
ATOM 818 O O . LEU A 1 100 ? -9.791 -11.483 10.351 1.00 69.19 100 LEU A O 1
ATOM 822 N N . VAL A 1 101 ? -11.414 -12.020 8.896 1.00 66.44 101 VAL A N 1
ATOM 823 C CA . VAL A 1 101 ? -11.981 -13.086 9.739 1.00 66.44 101 VAL A CA 1
ATOM 824 C C . VAL A 1 101 ? -10.996 -14.250 9.870 1.00 66.44 101 VAL A C 1
ATOM 826 O O . VAL A 1 101 ? -10.810 -14.752 10.974 1.00 66.44 101 VAL A O 1
ATOM 829 N N . GLY A 1 102 ? -10.307 -14.627 8.786 1.00 64.44 102 GLY A N 1
ATOM 830 C CA . GLY A 1 102 ? -9.237 -15.630 8.821 1.00 64.44 102 GLY A CA 1
ATOM 831 C C . GLY A 1 102 ? -8.154 -15.300 9.853 1.00 64.44 102 GLY A C 1
ATOM 832 O O . GLY A 1 102 ? -7.879 -16.116 10.726 1.00 64.44 102 GLY A O 1
ATOM 833 N N . ILE A 1 103 ? -7.654 -14.058 9.857 1.00 65.75 103 ILE A N 1
ATOM 834 C CA . ILE A 1 103 ? -6.660 -13.574 10.836 1.00 65.75 103 ILE A CA 1
ATOM 835 C C . ILE A 1 103 ? -7.165 -13.721 12.278 1.00 65.75 103 ILE A C 1
ATOM 837 O O . ILE A 1 103 ? -6.408 -14.143 13.155 1.00 65.75 103 ILE A O 1
ATOM 841 N N . SER A 1 104 ? -8.441 -13.408 12.535 1.00 58.75 104 SER A N 1
ATOM 842 C CA . SER A 1 104 ? -9.047 -13.579 13.863 1.00 58.75 104 SER A CA 1
ATOM 843 C C . SER A 1 104 ? -9.113 -15.047 14.298 1.00 58.75 104 SER A C 1
ATOM 845 O O . SER A 1 104 ? -9.088 -15.322 15.497 1.00 58.75 104 SER A O 1
ATOM 847 N N . CYS A 1 105 ? -9.207 -15.984 13.355 1.00 56.00 105 CYS A N 1
ATOM 848 C CA . CYS A 1 105 ? -9.237 -17.421 13.626 1.00 56.00 105 CYS A CA 1
ATOM 849 C C . CYS A 1 105 ? -7.837 -18.054 13.690 1.00 56.00 105 CYS A C 1
ATOM 851 O O . CYS A 1 105 ? -7.676 -19.119 14.283 1.00 56.00 105 CYS A O 1
ATOM 853 N N . ASP A 1 106 ? -6.815 -17.418 13.116 1.00 60.53 106 ASP A N 1
ATOM 854 C CA . ASP A 1 106 ? -5.518 -18.050 12.858 1.00 60.53 106 ASP A CA 1
ATOM 855 C C . ASP A 1 106 ? -4.612 -18.236 14.091 1.00 60.53 106 ASP A C 1
ATOM 857 O O . ASP A 1 106 ? -3.474 -18.698 13.945 1.00 60.53 106 ASP A O 1
ATOM 861 N N . ASN A 1 107 ? -5.084 -17.936 15.311 1.00 64.81 107 ASN A N 1
ATOM 862 C CA . ASN A 1 107 ? -4.307 -17.999 16.561 1.00 64.81 107 ASN A CA 1
ATOM 863 C C . ASN A 1 107 ? -2.913 -17.359 16.416 1.00 64.81 107 ASN A C 1
ATOM 865 O O . ASN A 1 107 ? -1.932 -17.812 17.007 1.00 64.81 107 ASN A O 1
ATOM 869 N N . ILE A 1 108 ? -2.816 -16.292 15.616 1.00 65.94 108 ILE A N 1
ATOM 870 C CA . ILE A 1 108 ? -1.545 -15.642 15.271 1.00 65.94 108 ILE A CA 1
ATOM 871 C C . ILE A 1 108 ? -0.803 -15.208 16.533 1.00 65.94 108 ILE A C 1
ATOM 873 O O . ILE A 1 108 ? 0.388 -15.466 16.648 1.00 65.94 108 ILE A O 1
ATOM 877 N N . GLY A 1 109 ? -1.508 -14.650 17.522 1.00 61.31 109 GLY A N 1
ATOM 87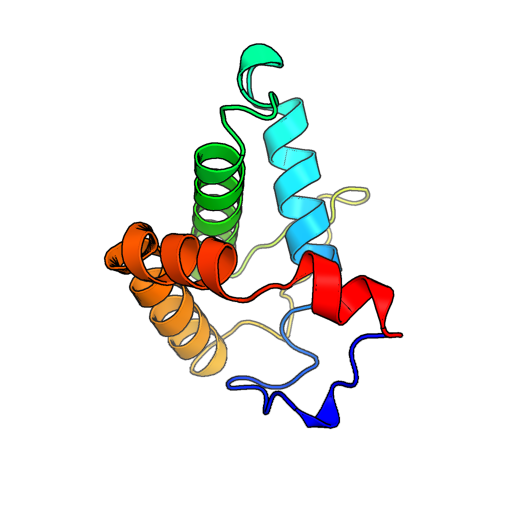8 C CA . GLY A 1 109 ? -0.909 -14.289 18.809 1.00 61.31 109 GLY A CA 1
ATOM 879 C C . GLY A 1 109 ? -0.267 -15.479 19.531 1.00 61.31 109 GLY A C 1
ATOM 880 O O . GLY A 1 109 ? 0.845 -15.361 20.028 1.00 61.31 109 GLY A O 1
ATOM 881 N N . GLN A 1 110 ? -0.908 -16.651 19.526 1.00 63.75 110 GLN A N 1
ATOM 882 C CA . GLN A 1 110 ? -0.339 -17.862 20.130 1.00 63.75 110 GLN A CA 1
ATOM 883 C C . GLN A 1 110 ? 0.857 -18.377 19.323 1.00 63.75 110 GLN A C 1
ATOM 885 O O . GLN A 1 110 ? 1.891 -18.695 19.899 1.00 63.75 110 GLN A O 1
ATOM 890 N N . LYS A 1 111 ? 0.755 -18.385 17.990 1.00 59.28 111 LYS A N 1
ATOM 891 C CA . LYS A 1 111 ? 1.851 -18.787 17.095 1.00 59.28 111 LYS A CA 1
ATOM 892 C C . LYS A 1 111 ? 3.071 -17.872 17.219 1.00 59.28 111 LYS A C 1
ATOM 894 O O . LYS A 1 111 ? 4.188 -18.353 17.094 1.00 59.28 111 LYS A O 1
ATOM 899 N N . LEU A 1 112 ? 2.868 -16.580 17.478 1.00 52.97 112 LEU A N 1
ATOM 900 C CA . LEU A 1 112 ? 3.943 -15.609 17.694 1.00 52.97 112 LEU A CA 1
ATOM 901 C C . LEU A 1 112 ? 4.586 -15.726 19.081 1.00 52.97 112 LEU A C 1
ATOM 903 O O . LEU A 1 112 ? 5.760 -15.410 19.207 1.00 52.97 112 LEU A O 1
ATOM 907 N N . MET A 1 113 ? 3.848 -16.190 20.096 1.00 51.22 113 MET A N 1
ATOM 908 C CA . MET A 1 113 ? 4.383 -16.446 21.444 1.00 51.22 113 MET A CA 1
ATOM 909 C C . MET A 1 113 ? 5.160 -17.767 21.561 1.00 51.22 113 MET A C 1
ATOM 911 O O . MET A 1 113 ? 5.821 -17.995 22.569 1.00 51.22 113 MET A O 1
ATOM 915 N N . MET A 1 114 ? 5.075 -18.646 20.558 1.00 50.97 114 MET A N 1
ATOM 916 C CA . MET A 1 114 ? 5.790 -19.931 20.514 1.00 50.97 114 MET A CA 1
ATOM 917 C C . MET A 1 114 ? 7.130 -19.860 19.750 1.00 50.97 114 MET A C 1
ATOM 919 O O . MET A 1 114 ? 7.692 -20.905 19.422 1.00 50.97 114 MET A O 1
ATOM 923 N N . ILE A 1 115 ? 7.634 -18.655 19.452 1.00 51.22 115 ILE A N 1
ATOM 924 C CA . ILE A 1 115 ? 8.910 -18.384 18.758 1.00 51.22 115 ILE A CA 1
ATOM 925 C C . ILE A 1 115 ? 9.772 -17.495 19.650 1.00 51.22 115 ILE A C 1
ATOM 927 O O . ILE A 1 115 ? 10.997 -17.737 19.696 1.00 51.22 115 ILE A O 1
#

Sequence (115 aa):
MINKCFIQPVVDDDVLSSYHCKTCMFYLIENTPTSMWQPDNLVQCVDLCLRLLYKWIESAICPNYFIPEENMFDCKVYGHVQGQLLDILSNLLLQKCRYLVGISCDNIGQKLMMI

Secondary structure (DSSP, 8-state):
---GGG---SS-TTTS-HHHHHHHHHHHHHHS-GGGSSGGGHHHHHHHHHHHHHHHHHTT--B-SS-TTSBTTTTTS-HHHHHHHHHHHHHHHHTHHHHHHHHHHTTHHHHHHT-

Foldseek 3Di:
DPDCVVDDDPADPQLDDVQLLVLLLVVDCVVDDPVCPDPVNVLVSVLSSLVVSLVCLVVLARARNVGRVDGPSPPRRDDPRSVSSNVVSVVCNVCVVVVVVCVVVVVVVVVVVVD